Protein AF-F6TEX2-F1 (afdb_monomer_lite)

Organism: Ciona intestinalis (NCBI:txid7719)

Radius of gyration: 32.15 Å; chains: 1; bounding box: 59×30×76 Å

InterPro domains:
  IPR002136 Large ribosomal subunit protein uL4 [PF00573] (21-74)
  IPR023574 Large ribosomal subunit protein uL4 domain superfamily [G3DSA:3.40.1370.10] (1-74)
  IPR023574 Large ribosomal subunit protein uL4 domain superfamily [SSF52166] (7-74)
  IPR045240 Large ribosomal subunit protein uL4, eukaryota/archaea [PTHR19431] (3-74)

Structure (mmCIF, N/CA/C/O backbone):
data_AF-F6TEX2-F1
#
_entry.id   AF-F6TEX2-F1
#
loop_
_atom_site.group_PDB
_atom_site.id
_atom_site.type_symbol
_atom_site.label_atom_id
_atom_site.label_alt_id
_atom_site.label_comp_id
_atom_site.label_asym_id
_atom_site.label_entity_id
_atom_site.label_seq_id
_atom_site.pdbx_PDB_ins_code
_atom_site.Cartn_x
_atom_site.Cartn_y
_atom_site.Cartn_z
_atom_site.occupancy
_atom_site.B_iso_or_equiv
_atom_site.auth_seq_id
_atom_site.auth_comp_id
_atom_site.auth_asym_id
_atom_site.auth_atom_id
_atom_site.pdbx_PDB_model_num
ATOM 1 N N . MET A 1 1 ? -0.906 -6.531 26.939 1.00 48.31 1 MET A N 1
ATOM 2 C CA . MET A 1 1 ? -2.380 -6.542 26.804 1.00 48.31 1 MET A CA 1
ATOM 3 C C . MET A 1 1 ? -2.881 -5.134 27.061 1.00 48.31 1 MET A C 1
ATOM 5 O O . MET A 1 1 ? -2.596 -4.609 28.128 1.00 48.31 1 MET A O 1
ATOM 9 N N . ALA A 1 2 ? -3.543 -4.496 26.092 1.00 54.41 2 ALA A N 1
ATOM 10 C CA . ALA A 1 2 ? -4.176 -3.201 26.332 1.00 54.41 2 ALA A CA 1
ATOM 11 C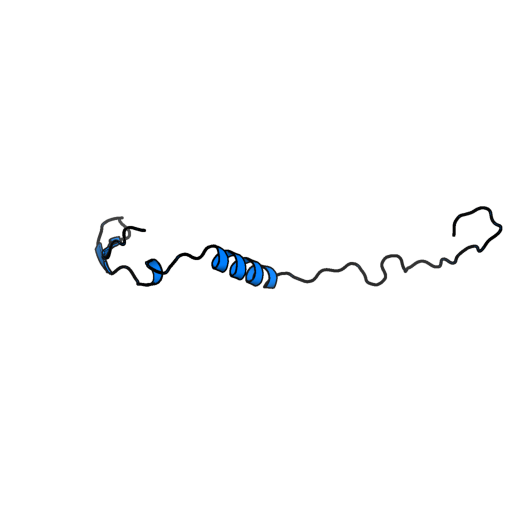 C . ALA A 1 2 ? -5.199 -3.354 27.470 1.00 54.41 2 ALA A C 1
ATOM 13 O O . ALA A 1 2 ? -6.037 -4.255 27.431 1.00 54.41 2 ALA A O 1
ATOM 14 N N . CYS A 1 3 ? -5.092 -2.515 28.500 1.00 53.03 3 CYS A N 1
ATOM 15 C CA . CYS A 1 3 ? -6.036 -2.476 29.610 1.00 53.03 3 CYS A CA 1
ATOM 16 C C . CYS A 1 3 ? -7.379 -1.973 29.069 1.00 53.03 3 CYS A C 1
ATOM 18 O O . CYS A 1 3 ? -7.577 -0.773 28.878 1.00 53.03 3 CYS A O 1
ATOM 20 N N . ALA A 1 4 ? -8.273 -2.896 28.715 1.00 61.09 4 ALA A N 1
ATOM 21 C CA . ALA A 1 4 ? -9.579 -2.543 28.188 1.00 61.09 4 ALA A CA 1
ATOM 22 C C . ALA A 1 4 ? -10.376 -1.850 29.296 1.00 61.09 4 ALA A C 1
ATOM 24 O O . ALA A 1 4 ? -10.810 -2.503 30.240 1.00 61.09 4 ALA A O 1
ATOM 25 N N . ARG A 1 5 ? -10.586 -0.535 29.181 1.00 67.00 5 ARG A N 1
ATOM 26 C CA . ARG A 1 5 ? -11.588 0.168 29.987 1.00 67.00 5 ARG A CA 1
ATOM 27 C C . ARG A 1 5 ? -12.955 -0.232 29.430 1.00 67.00 5 ARG A C 1
ATOM 29 O O . ARG A 1 5 ? -13.263 0.162 28.309 1.00 67.00 5 ARG A O 1
ATOM 36 N N . PRO A 1 6 ? -13.761 -1.043 30.135 1.00 79.25 6 PRO A N 1
ATOM 37 C CA . PRO A 1 6 ? -15.031 -1.523 29.593 1.00 79.25 6 PRO A CA 1
ATOM 38 C C . PRO A 1 6 ? -16.052 -0.389 29.424 1.00 79.25 6 PRO A C 1
ATOM 40 O O . PRO A 1 6 ? -16.940 -0.501 28.584 1.00 79.25 6 PRO A O 1
ATOM 43 N N . LEU A 1 7 ? -15.890 0.703 30.177 1.00 87.00 7 LEU A N 1
ATOM 44 C CA . LEU A 1 7 ? -16.719 1.902 30.148 1.00 87.00 7 LEU A CA 1
ATOM 45 C C . LEU A 1 7 ? -15.850 3.127 29.809 1.00 87.00 7 LEU A C 1
ATOM 47 O O . LEU A 1 7 ? -14.782 3.313 30.400 1.00 87.00 7 LEU A O 1
ATOM 51 N N . VAL A 1 8 ? -16.308 3.950 28.867 1.00 89.19 8 VAL A N 1
ATOM 52 C CA . VAL A 1 8 ? -15.632 5.155 28.363 1.00 89.19 8 VAL A CA 1
ATOM 53 C C . VAL A 1 8 ? -16.502 6.377 28.653 1.00 89.19 8 VAL A C 1
ATOM 55 O O . VAL A 1 8 ? -17.710 6.343 28.427 1.00 89.19 8 VAL A O 1
ATOM 58 N N . SER A 1 9 ? -15.900 7.455 29.156 1.00 91.62 9 SER A N 1
ATOM 59 C CA . SER A 1 9 ? -16.602 8.709 29.452 1.00 91.62 9 SER A CA 1
ATOM 60 C C . SER A 1 9 ? -16.887 9.507 28.178 1.00 91.62 9 SER A C 1
ATOM 62 O O . SER A 1 9 ? -15.995 9.708 27.355 1.00 91.62 9 SER A O 1
ATOM 64 N N . VAL A 1 10 ? -18.115 10.002 28.045 1.00 91.75 10 VAL A N 1
ATOM 65 C CA . VAL A 1 10 ? -18.526 10.946 27.000 1.00 91.75 10 VAL A CA 1
ATOM 66 C C . VAL A 1 10 ? -18.364 12.357 27.549 1.00 91.75 10 VAL A C 1
ATOM 68 O O . VAL A 1 10 ? -18.893 12.668 28.617 1.00 91.75 10 VAL A O 1
ATOM 71 N N . TYR A 1 11 ? -17.640 13.208 26.831 1.00 93.81 11 TYR A N 1
ATOM 72 C CA . TYR A 1 11 ? -17.407 14.596 27.223 1.00 93.81 11 TYR A CA 1
ATOM 73 C C . TYR A 1 11 ? -18.331 15.542 26.452 1.00 93.81 11 TYR A C 1
ATOM 75 O O . TYR A 1 11 ? -18.569 15.354 25.263 1.00 93.81 11 TYR A O 1
ATOM 83 N N . SER A 1 12 ? -18.852 16.553 27.147 1.00 90.69 12 SER A N 1
ATOM 84 C CA . SER A 1 12 ? -19.546 17.695 26.541 1.00 90.69 12 SER A CA 1
ATOM 85 C C . SER A 1 12 ? -18.545 18.673 25.914 1.00 90.69 12 SER A C 1
ATOM 87 O O . SER A 1 12 ? -17.357 18.639 26.233 1.00 90.69 12 SER A O 1
ATOM 89 N N . GLU A 1 13 ? -19.021 19.598 25.079 1.00 92.12 13 GLU A N 1
ATOM 90 C CA . GLU A 1 13 ? -18.195 20.635 24.428 1.00 92.12 13 GLU A CA 1
ATOM 91 C C . GLU A 1 13 ? -17.383 21.485 25.420 1.00 92.12 13 GLU A C 1
ATOM 93 O O . GLU A 1 13 ? -16.306 21.975 25.098 1.00 92.12 13 GLU A O 1
ATOM 98 N N . LYS A 1 14 ? -17.870 21.617 26.660 1.00 92.94 14 LYS A N 1
ATOM 99 C CA . LYS A 1 14 ? -17.196 22.340 27.749 1.00 92.94 14 LYS A CA 1
ATOM 100 C C . LYS A 1 14 ? -16.114 21.508 28.453 1.00 92.94 14 LYS A C 1
ATOM 102 O O . LYS A 1 14 ? -15.602 21.925 29.487 1.00 92.94 14 LYS A O 1
ATOM 107 N N . GLY A 1 15 ? -15.809 20.310 27.951 1.00 88.50 15 GLY A N 1
ATOM 108 C CA . GLY A 1 15 ? -14.827 19.393 28.535 1.00 88.50 15 GLY A CA 1
ATOM 109 C C . GLY A 1 15 ? -15.298 18.689 29.811 1.00 88.50 15 GLY A C 1
ATOM 110 O O . GLY A 1 15 ? -14.507 18.022 30.473 1.00 88.50 15 GLY A O 1
ATOM 111 N N . VAL A 1 16 ? -16.582 18.802 30.166 1.00 91.69 16 VAL A N 1
ATOM 112 C CA . VAL A 1 16 ? -17.162 18.155 31.354 1.00 91.69 16 VAL A CA 1
ATOM 113 C C . VAL A 1 16 ? -17.736 16.796 30.965 1.00 91.69 16 VAL A C 1
ATOM 115 O O . VAL A 1 16 ? -18.432 16.689 29.952 1.00 91.69 16 VAL A O 1
ATOM 118 N N . ALA A 1 17 ? -17.460 15.763 31.765 1.00 87.44 17 ALA A N 1
ATOM 119 C CA . ALA A 1 17 ? -18.016 14.429 31.562 1.00 87.44 17 ALA A CA 1
ATOM 120 C C . ALA A 1 17 ? -19.548 14.473 31.684 1.00 87.44 17 ALA A C 1
ATOM 122 O O . ALA A 1 17 ? -20.087 14.868 32.713 1.00 87.44 17 ALA A O 1
ATOM 123 N N . SER A 1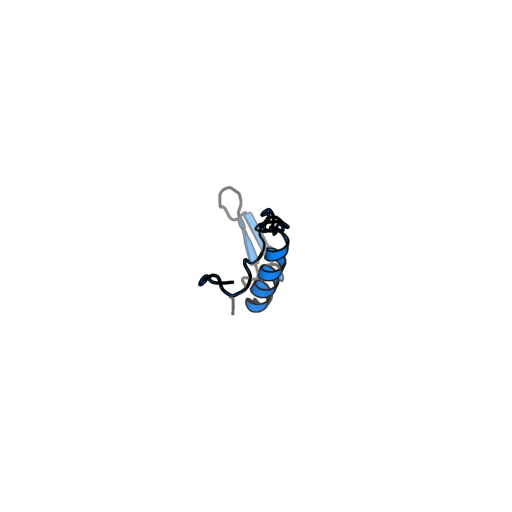 18 ? -20.235 14.081 30.614 1.00 87.44 18 SER A N 1
ATOM 124 C CA . SER A 1 18 ? -21.688 14.195 30.462 1.00 87.44 18 SER A CA 1
ATOM 125 C C . SER A 1 18 ? -22.393 12.837 30.403 1.00 87.44 18 SER A C 1
ATOM 127 O O . SER A 1 18 ? -23.619 12.788 30.415 1.00 87.44 18 SER A O 1
ATOM 129 N N . GLY A 1 19 ? -21.647 11.735 30.317 1.00 88.56 19 GLY A N 1
ATOM 130 C CA . GLY A 1 19 ? -22.205 10.387 30.248 1.00 88.56 19 GLY A CA 1
ATOM 131 C C . GLY A 1 19 ? -21.126 9.316 30.137 1.00 88.56 19 GLY A C 1
ATOM 132 O O . GLY A 1 19 ? -19.931 9.616 30.168 1.00 88.56 19 GLY A O 1
ATOM 133 N N . SER A 1 20 ? -21.539 8.057 29.993 1.00 90.38 20 SER A N 1
ATOM 134 C CA . SER A 1 20 ? -20.621 6.935 29.785 1.00 90.38 20 SER A CA 1
ATOM 135 C C . SER A 1 20 ? -21.206 5.909 28.819 1.00 90.38 20 SER A C 1
ATOM 137 O O . SER A 1 20 ? -22.415 5.686 28.813 1.00 90.38 20 SER A O 1
ATOM 139 N N . ILE A 1 21 ? -20.353 5.317 27.985 1.00 91.06 21 ILE A N 1
ATOM 140 C CA . ILE A 1 21 ? -20.717 4.328 26.964 1.00 91.06 21 ILE A CA 1
ATOM 141 C C . ILE A 1 21 ? -19.776 3.126 27.085 1.00 91.06 21 ILE A C 1
ATOM 143 O O . ILE A 1 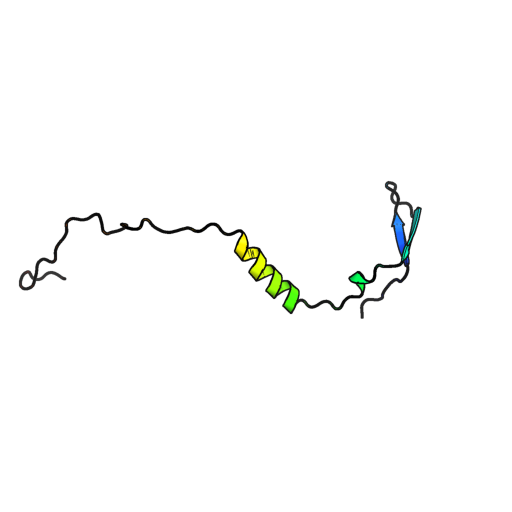21 ? -18.602 3.266 27.430 1.00 91.06 21 ILE A O 1
ATOM 147 N N . THR A 1 22 ? -20.278 1.926 26.802 1.00 90.25 22 THR A N 1
ATOM 148 C CA . THR A 1 22 ? -19.461 0.708 26.757 1.00 90.25 22 THR A CA 1
ATOM 149 C C . THR A 1 22 ? -18.461 0.754 25.603 1.00 90.25 22 THR A C 1
ATOM 151 O O . THR A 1 22 ? -18.846 1.084 24.482 1.00 90.25 22 THR A O 1
ATOM 154 N N . LEU A 1 23 ? -17.204 0.364 25.836 1.00 88.69 23 LEU A N 1
ATOM 155 C CA . LEU A 1 23 ? -16.174 0.334 24.793 1.00 88.69 23 LEU A CA 1
ATOM 156 C C . LEU A 1 23 ? -16.591 -0.604 23.641 1.00 88.69 23 LEU A C 1
ATOM 158 O O . LEU A 1 23 ? -16.738 -1.809 23.876 1.00 88.69 23 LEU A O 1
ATOM 162 N N . PRO A 1 24 ? -16.738 -0.096 22.401 1.00 90.06 24 PRO A N 1
ATOM 163 C CA . PRO A 1 24 ? -17.099 -0.926 21.258 1.00 90.06 24 PRO A CA 1
ATOM 164 C C . PRO A 1 24 ? -16.102 -2.063 21.007 1.00 90.06 24 PRO A C 1
ATOM 166 O O . PRO A 1 24 ? -14.893 -1.909 21.193 1.00 90.06 24 PRO A O 1
ATOM 169 N N . ALA A 1 25 ? -16.605 -3.202 20.526 1.00 88.88 25 ALA A N 1
ATOM 170 C CA . ALA A 1 25 ? -15.810 -4.419 20.346 1.00 88.88 25 ALA A CA 1
ATOM 171 C C . ALA A 1 25 ? -14.606 -4.246 19.397 1.00 88.88 25 ALA A C 1
ATOM 173 O O . ALA A 1 25 ? -13.584 -4.900 19.596 1.00 88.88 25 ALA A O 1
ATOM 174 N N . VAL A 1 26 ? -14.682 -3.332 18.418 1.00 90.44 26 VAL A N 1
ATOM 175 C CA . VAL A 1 26 ? -13.593 -3.061 17.459 1.00 90.44 26 VAL A CA 1
ATOM 176 C C . VAL A 1 26 ? -12.288 -2.638 18.142 1.00 90.44 26 VAL A C 1
ATOM 178 O O . VAL A 1 26 ? -11.213 -3.013 17.689 1.00 90.44 26 VAL A O 1
ATOM 181 N N . PHE A 1 27 ? -12.355 -1.952 19.287 1.00 88.69 27 PHE A N 1
ATOM 182 C CA . PHE A 1 27 ? -11.165 -1.531 20.038 1.00 88.69 27 PHE A CA 1
ATOM 183 C C . PHE A 1 27 ? -10.469 -2.677 20.785 1.00 88.69 27 PHE A C 1
ATOM 185 O O . PHE A 1 27 ? -9.370 -2.494 21.305 1.00 88.69 27 PHE A O 1
ATOM 192 N N . LYS A 1 28 ? -11.096 -3.857 20.853 1.00 86.56 28 LYS A N 1
ATOM 193 C CA . LYS A 1 28 ? -10.504 -5.085 21.405 1.00 86.56 28 LYS A CA 1
ATOM 194 C C . LYS A 1 28 ? -9.986 -6.029 20.317 1.00 86.56 28 LYS A C 1
ATOM 196 O O . LYS A 1 28 ? -9.421 -7.068 20.651 1.00 86.56 28 LYS A O 1
ATOM 201 N N . ALA A 1 29 ? -10.202 -5.707 19.041 1.00 89.44 29 ALA A N 1
ATOM 202 C CA . ALA A 1 29 ? -9.737 -6.533 17.937 1.00 89.44 29 ALA A CA 1
ATOM 203 C C . ALA A 1 29 ? -8.197 -6.648 17.947 1.00 89.44 29 ALA A C 1
ATOM 205 O O . ALA A 1 29 ? -7.509 -5.703 18.348 1.00 89.44 29 ALA A O 1
ATOM 206 N N . PRO A 1 30 ? -7.630 -7.789 17.517 1.00 91.00 30 PRO A N 1
ATOM 207 C CA . PRO A 1 30 ? -6.186 -7.957 17.455 1.00 91.00 30 PRO A CA 1
ATOM 208 C C . PRO A 1 30 ? -5.575 -6.983 16.445 1.00 91.00 30 PRO A C 1
ATOM 210 O O . PRO A 1 30 ? -6.007 -6.897 15.295 1.00 91.00 30 PRO A O 1
ATOM 213 N N . ILE A 1 31 ? -4.533 -6.272 16.869 1.00 92.88 31 ILE A N 1
ATOM 214 C CA . ILE A 1 31 ? -3.810 -5.345 16.000 1.00 92.88 31 ILE A CA 1
ATOM 215 C C . ILE A 1 31 ? -2.798 -6.145 15.180 1.00 92.88 31 ILE A C 1
ATOM 217 O O . ILE A 1 31 ? -1.836 -6.687 15.722 1.00 92.88 31 ILE A O 1
ATOM 221 N N . ARG A 1 32 ? -3.027 -6.207 13.865 1.00 96.00 32 ARG A N 1
ATOM 222 C CA . ARG A 1 32 ? -2.163 -6.877 12.884 1.00 96.00 32 ARG A CA 1
ATOM 223 C C . ARG A 1 32 ? -1.466 -5.854 11.978 1.00 96.00 32 ARG A C 1
ATOM 225 O O . ARG A 1 32 ? -2.030 -5.485 10.945 1.00 96.00 32 ARG A O 1
ATOM 232 N N . PRO A 1 33 ? -0.272 -5.353 12.356 1.00 96.06 33 PRO A N 1
ATOM 233 C CA . PRO A 1 33 ? 0.419 -4.317 11.585 1.00 96.06 33 PRO A CA 1
ATOM 234 C C . PRO A 1 33 ? 0.859 -4.808 10.198 1.00 96.06 33 PRO A C 1
ATOM 236 O O . PRO A 1 33 ? 0.922 -4.019 9.259 1.00 96.06 33 PRO A O 1
ATOM 239 N N . ASP A 1 34 ? 1.095 -6.112 10.050 1.00 97.19 34 ASP A N 1
ATOM 240 C CA . ASP A 1 34 ? 1.381 -6.788 8.785 1.00 97.19 34 ASP A CA 1
ATOM 241 C C . ASP A 1 34 ? 0.224 -6.647 7.783 1.00 97.19 34 ASP A C 1
ATOM 243 O O . ASP A 1 34 ? 0.441 -6.222 6.647 1.00 97.19 34 ASP A O 1
ATOM 247 N N . ILE A 1 35 ? -1.013 -6.923 8.218 1.00 97.06 35 ILE A N 1
ATOM 248 C CA . ILE A 1 35 ? -2.210 -6.767 7.377 1.00 97.06 35 ILE A CA 1
ATOM 249 C C . ILE A 1 35 ? -2.446 -5.300 7.047 1.00 97.06 35 ILE A C 1
ATOM 251 O O . ILE A 1 35 ? -2.716 -4.978 5.891 1.00 97.06 35 ILE A O 1
ATOM 255 N N . VAL A 1 36 ? -2.348 -4.415 8.044 1.00 97.56 36 VAL A N 1
ATOM 256 C CA . VAL A 1 36 ? -2.561 -2.977 7.835 1.00 97.56 36 VAL A CA 1
ATOM 257 C C . VAL A 1 36 ? -1.601 -2.459 6.770 1.00 97.56 36 VAL A C 1
ATOM 259 O O . VAL A 1 36 ? -2.044 -1.812 5.823 1.00 97.56 36 VAL A O 1
ATOM 262 N N . ASN A 1 37 ? -0.314 -2.803 6.869 1.00 98.06 37 ASN A N 1
ATOM 263 C CA . ASN A 1 37 ? 0.676 -2.388 5.885 1.00 98.06 37 ASN A CA 1
ATOM 264 C C . ASN A 1 37 ? 0.396 -2.997 4.502 1.00 98.06 37 ASN A C 1
ATOM 266 O O . ASN A 1 37 ? 0.358 -2.270 3.512 1.00 98.06 37 ASN A O 1
ATOM 270 N N . PHE A 1 38 ? 0.126 -4.305 4.427 1.00 98.38 38 PHE A N 1
ATOM 271 C CA . PHE A 1 38 ? -0.157 -4.994 3.163 1.00 98.38 38 PHE A CA 1
ATOM 272 C C . PHE A 1 38 ? -1.353 -4.387 2.415 1.00 98.38 38 PHE A C 1
ATOM 274 O O . PHE A 1 38 ? -1.262 -4.069 1.225 1.00 98.38 38 PHE A O 1
ATOM 281 N N . VAL A 1 39 ? -2.473 -4.194 3.114 1.00 98.25 39 VAL A N 1
ATOM 282 C CA . VAL A 1 39 ? -3.697 -3.630 2.534 1.00 98.25 39 VAL A CA 1
ATOM 283 C C . VAL A 1 39 ? -3.482 -2.167 2.151 1.00 98.25 39 VAL A C 1
ATOM 285 O O . VAL A 1 39 ? -3.802 -1.781 1.026 1.00 98.25 39 VAL A O 1
ATOM 288 N N . HIS A 1 40 ? -2.882 -1.367 3.038 1.00 98.12 40 HIS A N 1
ATOM 289 C CA . HIS A 1 40 ? -2.615 0.046 2.776 1.00 98.12 40 HIS A CA 1
ATOM 290 C C . HIS A 1 40 ? -1.723 0.241 1.546 1.00 98.12 40 HIS A C 1
ATOM 292 O O . HIS A 1 40 ? -2.058 1.037 0.670 1.00 98.12 40 HIS A O 1
ATOM 298 N N . THR A 1 41 ? -0.623 -0.509 1.428 1.00 98.19 41 THR A N 1
ATOM 299 C CA . THR A 1 41 ? 0.280 -0.413 0.273 1.00 98.19 41 THR A CA 1
ATOM 300 C C . THR A 1 41 ? -0.443 -0.700 -1.042 1.00 98.19 41 THR A C 1
ATOM 302 O O . THR A 1 41 ? -0.207 -0.006 -2.031 1.00 98.19 41 THR A O 1
ATOM 305 N N . ASN A 1 42 ? -1.315 -1.708 -1.080 1.00 98.25 42 ASN A N 1
ATOM 306 C CA . ASN A 1 42 ? -2.015 -2.077 -2.309 1.00 98.25 42 ASN A CA 1
ATOM 307 C C . ASN A 1 42 ? -3.127 -1.085 -2.662 1.00 98.25 42 ASN A C 1
ATOM 309 O O . ASN A 1 42 ? -3.197 -0.651 -3.807 1.00 98.25 42 ASN A O 1
ATOM 313 N N . ILE A 1 43 ? -3.927 -0.647 -1.687 1.00 98.19 43 ILE A N 1
ATOM 314 C CA . ILE A 1 43 ? -4.965 0.370 -1.917 1.00 98.19 43 ILE A CA 1
ATOM 315 C C . ILE A 1 43 ? -4.337 1.705 -2.332 1.00 98.19 43 ILE A C 1
ATOM 317 O O . ILE A 1 43 ? -4.814 2.353 -3.264 1.00 98.19 43 ILE A O 1
ATOM 321 N N . SER A 1 44 ? -3.226 2.093 -1.703 1.00 97.69 44 SER A N 1
ATOM 322 C CA . SER A 1 44 ? -2.507 3.324 -2.037 1.00 97.69 44 SER A CA 1
ATOM 323 C C . SER A 1 44 ? -2.006 3.327 -3.485 1.00 97.69 44 SER A C 1
ATOM 325 O O . SER A 1 44 ? -1.991 4.360 -4.135 1.00 97.69 44 SER A O 1
ATOM 327 N N . LYS A 1 45 ? -1.688 2.178 -4.085 1.00 97.69 45 LYS A N 1
ATOM 328 C CA . LYS A 1 45 ? -1.264 2.144 -5.495 1.00 97.69 45 LYS A CA 1
ATOM 329 C C . LYS A 1 45 ? -2.387 2.450 -6.492 1.00 97.69 45 LYS A C 1
ATOM 331 O O . LYS A 1 45 ? -2.058 2.794 -7.629 1.00 97.69 45 LYS A O 1
ATOM 336 N N . ASN A 1 46 ? -3.655 2.335 -6.095 1.00 97.75 46 ASN A N 1
ATOM 337 C CA . ASN A 1 46 ? -4.803 2.391 -7.006 1.00 97.75 46 ASN A CA 1
ATOM 338 C C . ASN A 1 46 ? -5.151 3.808 -7.485 1.00 97.75 46 ASN A C 1
ATOM 340 O O . ASN A 1 46 ? -5.792 3.945 -8.519 1.00 97.75 46 ASN A O 1
ATOM 344 N N . HIS A 1 47 ? -4.725 4.858 -6.774 1.00 97.06 47 HIS A N 1
ATOM 345 C CA . HIS A 1 47 ? -4.982 6.248 -7.184 1.00 97.06 47 HIS A CA 1
ATOM 346 C C . HIS A 1 47 ? -3.929 6.803 -8.159 1.00 97.06 47 HIS A C 1
ATOM 348 O O . HIS A 1 47 ? -3.997 7.969 -8.547 1.00 97.06 47 HIS A O 1
ATOM 354 N N . ARG A 1 48 ? -2.925 6.000 -8.538 1.00 97.75 48 ARG A N 1
ATOM 355 C CA . ARG A 1 48 ? -1.850 6.439 -9.434 1.00 97.75 48 A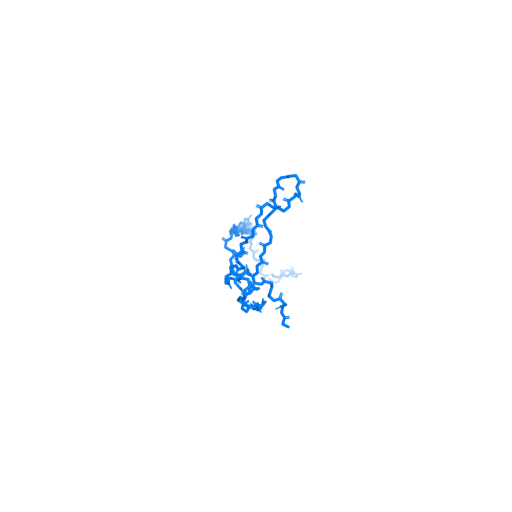RG A CA 1
ATOM 356 C C . ARG A 1 48 ? -2.375 6.610 -10.856 1.00 97.75 48 ARG A C 1
ATOM 358 O O . ARG A 1 48 ? -3.043 5.729 -11.387 1.00 97.75 48 ARG A O 1
ATOM 365 N N . GLN A 1 49 ? -2.004 7.717 -11.489 1.00 98.00 49 GLN A N 1
ATOM 366 C CA . GLN A 1 49 ? -2.248 7.943 -12.910 1.00 98.00 49 GLN A CA 1
ATOM 367 C C . GLN A 1 49 ? -1.078 7.393 -13.729 1.00 98.00 49 GLN A C 1
ATOM 369 O O . GLN A 1 49 ? 0.084 7.548 -13.347 1.00 98.00 49 GLN A O 1
ATOM 374 N N . ALA A 1 50 ? -1.386 6.718 -14.838 1.00 96.81 50 ALA A N 1
ATOM 375 C CA . ALA A 1 50 ? -0.365 6.196 -15.736 1.00 96.81 50 ALA A CA 1
ATOM 376 C C . ALA A 1 50 ? 0.392 7.350 -16.404 1.00 96.81 50 ALA A C 1
ATOM 378 O O . ALA A 1 50 ? -0.208 8.321 -16.860 1.00 96.81 50 ALA A O 1
ATOM 379 N N . TYR A 1 51 ? 1.711 7.219 -16.487 1.00 97.19 51 TYR A N 1
ATOM 380 C CA . TYR A 1 51 ? 2.584 8.143 -17.196 1.00 97.19 51 TYR A CA 1
ATOM 381 C C . TYR A 1 51 ? 3.545 7.335 -18.067 1.00 97.19 51 TYR A C 1
ATOM 383 O O . TYR A 1 51 ? 3.968 6.240 -17.694 1.00 97.19 51 TYR A O 1
ATOM 391 N N . ALA A 1 52 ? 3.873 7.865 -19.239 1.00 97.50 52 ALA A N 1
ATOM 392 C CA . ALA A 1 52 ? 4.798 7.247 -20.177 1.00 97.50 52 ALA A CA 1
ATOM 393 C C . ALA A 1 52 ? 5.535 8.329 -20.970 1.00 97.50 52 ALA A C 1
ATOM 395 O O . ALA A 1 52 ? 5.052 9.456 -21.103 1.00 97.50 52 ALA A O 1
ATOM 396 N N . VAL A 1 53 ? 6.705 7.978 -21.504 1.00 96.88 53 VAL A N 1
ATOM 397 C CA . VAL A 1 53 ? 7.392 8.804 -22.503 1.00 96.88 53 VAL A CA 1
ATOM 398 C C . VAL A 1 53 ? 6.635 8.756 -23.834 1.00 96.88 53 VAL A C 1
ATOM 400 O O . VAL A 1 53 ? 5.821 7.861 -24.070 1.00 96.88 53 VAL A O 1
ATOM 403 N N . LYS A 1 54 ? 6.897 9.718 -24.723 1.00 95.44 54 LYS A N 1
ATOM 404 C CA . LYS A 1 54 ? 6.309 9.727 -26.070 1.00 95.44 54 LYS A CA 1
ATOM 405 C C . LYS A 1 54 ? 6.704 8.443 -26.810 1.00 95.44 54 LYS A C 1
ATOM 407 O O . LYS A 1 54 ? 7.881 8.104 -26.833 1.00 95.44 54 LYS A O 1
ATOM 412 N N . SER A 1 55 ? 5.743 7.780 -27.452 1.00 96.50 55 SER A N 1
ATOM 413 C CA . SER A 1 55 ? 5.960 6.503 -28.154 1.00 96.50 55 SER A CA 1
ATOM 414 C C . SER A 1 55 ? 7.070 6.554 -29.204 1.00 96.50 55 SER A C 1
ATOM 416 O O . SER A 1 55 ? 7.802 5.592 -29.350 1.00 96.50 55 SER A O 1
ATOM 418 N N . ILE A 1 56 ? 7.214 7.690 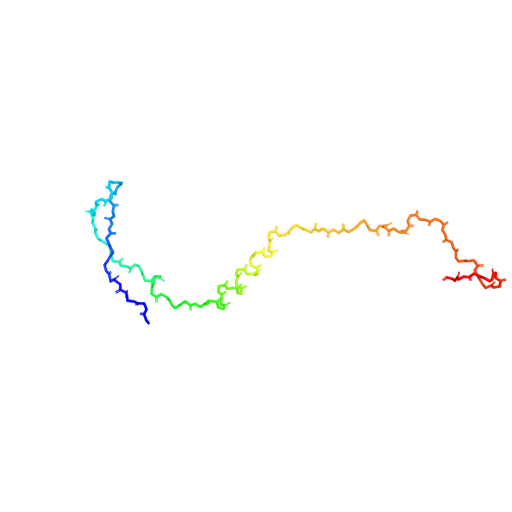-29.885 1.00 95.44 56 ILE A N 1
ATOM 419 C CA . ILE A 1 56 ? 8.208 7.927 -30.945 1.00 95.44 56 ILE A CA 1
ATOM 420 C C . ILE A 1 56 ? 9.422 8.738 -30.459 1.00 95.44 56 ILE A C 1
ATOM 422 O O . ILE A 1 56 ? 10.073 9.434 -31.241 1.00 95.44 56 ILE A O 1
ATOM 426 N N . ALA A 1 57 ? 9.695 8.757 -29.151 1.00 95.25 57 ALA A N 1
ATOM 427 C CA . ALA A 1 57 ? 10.864 9.450 -28.613 1.00 95.25 57 ALA A CA 1
ATOM 428 C C . ALA A 1 57 ? 12.158 8.802 -29.139 1.00 95.25 57 ALA A C 1
ATOM 430 O O . ALA A 1 57 ? 12.383 7.616 -28.940 1.00 95.25 57 ALA A O 1
ATOM 431 N N . GLY A 1 58 ? 13.010 9.587 -29.806 1.00 95.19 58 GLY A N 1
ATOM 432 C CA . GLY A 1 58 ? 14.259 9.102 -30.413 1.00 95.19 58 GLY A CA 1
ATOM 433 C C . GLY A 1 58 ? 14.120 8.546 -31.838 1.00 95.19 58 GLY A C 1
ATOM 434 O O . GLY A 1 58 ? 15.126 8.415 -32.523 1.00 95.19 58 GLY A O 1
ATOM 435 N N . GLU A 1 59 ? 12.897 8.304 -32.320 1.00 94.88 59 GLU A N 1
ATOM 436 C CA . GLU A 1 59 ? 12.633 7.751 -33.663 1.00 94.88 59 GLU A CA 1
ATOM 437 C C . GLU A 1 59 ? 12.397 8.830 -34.731 1.00 94.88 59 GLU A C 1
ATOM 439 O O . GLU A 1 59 ? 12.393 8.549 -35.925 1.00 94.88 59 GLU A O 1
ATOM 444 N N . GLN A 1 60 ? 12.212 10.089 -34.324 1.00 92.44 60 GLN A N 1
ATOM 445 C CA . GLN A 1 60 ? 11.966 11.223 -35.226 1.00 92.44 60 GLN A CA 1
ATOM 446 C C . GLN A 1 60 ? 13.257 11.718 -35.907 1.00 92.44 60 GLN A C 1
ATOM 448 O O . GLN A 1 60 ? 13.518 12.919 -35.961 1.00 92.44 60 GLN A O 1
ATOM 453 N N . THR A 1 61 ? 14.084 10.794 -36.396 1.00 94.50 61 THR A N 1
ATOM 454 C CA . THR A 1 61 ? 15.337 11.076 -37.097 1.00 94.50 61 THR A CA 1
ATOM 455 C C . THR A 1 61 ? 15.392 10.298 -38.407 1.00 94.50 61 THR A C 1
ATOM 457 O O . THR A 1 61 ? 15.040 9.123 -38.465 1.00 94.50 61 THR A O 1
ATOM 460 N N . SER A 1 62 ? 15.819 10.958 -39.483 1.00 91.44 62 SER A N 1
ATOM 461 C CA . SER A 1 62 ? 16.153 10.295 -40.747 1.00 91.44 62 SER A CA 1
ATOM 462 C C . SER A 1 62 ? 17.640 9.960 -40.720 1.00 91.44 62 SER A C 1
ATOM 464 O O . SER A 1 62 ? 18.468 10.757 -41.156 1.00 91.44 62 SER A O 1
ATOM 466 N N . ALA A 1 63 ? 17.975 8.814 -40.130 1.00 92.75 63 ALA A N 1
ATOM 467 C CA . ALA A 1 63 ? 19.347 8.350 -39.978 1.00 92.75 63 ALA A CA 1
ATOM 468 C C . ALA A 1 63 ? 19.461 6.876 -40.374 1.00 92.75 63 ALA A C 1
ATOM 470 O O . ALA A 1 63 ? 18.621 6.054 -40.015 1.00 92.75 63 ALA A O 1
ATOM 471 N N . GLU A 1 64 ? 20.536 6.553 -41.084 1.00 90.31 64 GLU A N 1
ATOM 472 C CA . GLU A 1 64 ? 20.919 5.190 -41.432 1.00 90.31 64 GLU A CA 1
ATOM 473 C C . GLU A 1 64 ? 22.391 4.955 -41.081 1.00 90.31 64 GLU A C 1
ATOM 475 O O . GLU A 1 64 ? 23.188 5.894 -40.978 1.00 90.31 64 GLU A O 1
ATOM 480 N N . SER A 1 65 ? 22.761 3.692 -40.875 1.00 92.00 65 SER A N 1
ATOM 481 C CA . SER A 1 65 ? 24.150 3.330 -40.600 1.00 92.00 65 SER A CA 1
ATOM 482 C C . SER A 1 65 ? 25.028 3.606 -41.821 1.00 92.00 65 SER A C 1
ATOM 484 O O . SER A 1 65 ? 24.666 3.290 -42.949 1.00 92.00 65 SER A O 1
ATOM 486 N N . TRP A 1 66 ? 26.233 4.126 -41.595 1.00 89.69 66 TRP A N 1
ATOM 487 C CA . TRP A 1 66 ? 27.180 4.455 -42.667 1.00 89.69 66 TRP A CA 1
ATOM 488 C C . TRP A 1 66 ? 27.870 3.234 -43.303 1.00 89.69 66 TRP A C 1
ATOM 490 O O . TRP A 1 66 ? 28.635 3.385 -44.263 1.00 89.69 66 TRP A O 1
ATOM 500 N N . GLY A 1 67 ? 27.627 2.032 -42.770 1.00 89.06 67 GLY A N 1
ATOM 501 C CA . GLY A 1 67 ? 28.290 0.800 -43.188 1.00 89.06 67 GLY A CA 1
ATOM 502 C C . GLY A 1 67 ? 29.742 0.700 -42.701 1.00 89.06 67 GLY A C 1
ATOM 503 O O . GLY A 1 67 ? 30.240 1.515 -41.927 1.00 89.06 67 GLY A O 1
ATOM 504 N N . THR A 1 68 ? 30.446 -0.347 -43.125 1.00 90.88 68 THR A N 1
ATOM 505 C CA . THR A 1 68 ? 31.880 -0.523 -42.832 1.00 90.88 68 THR A CA 1
ATOM 506 C C . THR A 1 68 ? 32.776 0.307 -43.739 1.00 90.88 68 THR A C 1
ATOM 508 O O . THR A 1 68 ? 32.375 0.690 -44.830 1.00 90.88 68 THR A O 1
ATOM 511 N N . GLY A 1 69 ? 34.038 0.496 -43.334 1.00 91.06 69 GLY A N 1
ATOM 512 C CA . GLY A 1 69 ? 35.084 1.051 -44.205 1.00 91.06 69 GLY A CA 1
ATOM 513 C C . GLY A 1 69 ? 35.267 2.567 -44.120 1.00 91.06 69 GLY A C 1
ATOM 514 O O . GLY A 1 69 ? 36.052 3.118 -44.880 1.00 91.06 69 GLY A O 1
ATOM 515 N N . ARG A 1 70 ? 34.585 3.242 -43.183 1.00 89.62 70 ARG A N 1
ATOM 516 C CA . ARG A 1 70 ? 34.683 4.701 -42.972 1.00 89.62 70 ARG A CA 1
ATOM 517 C C . ARG A 1 70 ? 35.370 5.119 -41.663 1.00 89.62 70 ARG A C 1
ATOM 519 O O . ARG A 1 70 ? 35.311 6.285 -41.304 1.00 89.62 70 ARG A O 1
ATOM 526 N N . ALA A 1 71 ? 36.003 4.175 -40.957 1.00 88.19 71 ALA A N 1
ATOM 527 C CA . ALA A 1 71 ? 36.696 4.396 -39.677 1.00 88.19 71 ALA A CA 1
ATOM 528 C C . ALA A 1 71 ? 35.852 5.117 -38.597 1.00 88.19 71 ALA A C 1
ATOM 530 O O . ALA A 1 71 ? 36.383 5.848 -37.767 1.00 88.19 71 ALA A O 1
ATOM 531 N N . VAL A 1 72 ? 34.535 4.883 -38.596 1.00 85.00 72 VAL A N 1
ATOM 532 C CA . VAL A 1 72 ? 33.577 5.391 -37.600 1.00 85.00 72 VAL A CA 1
ATOM 533 C C . VAL A 1 72 ? 32.751 4.243 -37.015 1.00 85.00 72 VAL A C 1
ATOM 535 O O . VAL A 1 72 ? 32.634 3.182 -37.636 1.00 85.00 72 VAL A O 1
ATOM 538 N N . ALA A 1 73 ? 32.214 4.444 -35.808 1.00 83.75 73 ALA A N 1
ATOM 539 C CA . ALA A 1 73 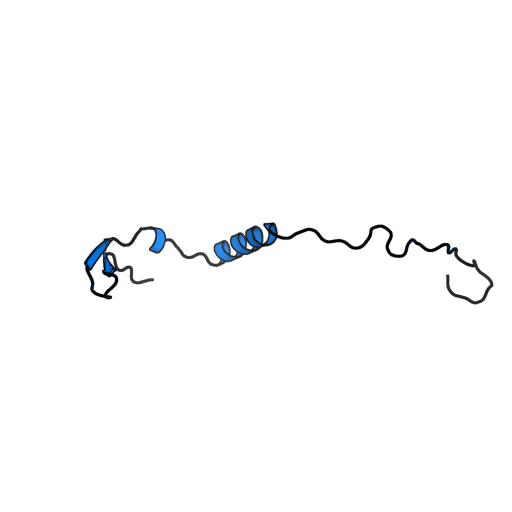? 31.355 3.471 -35.131 1.00 83.75 73 ALA A CA 1
ATOM 540 C C . ALA A 1 73 ? 30.025 3.259 -35.883 1.00 83.75 73 ALA A C 1
ATOM 542 O O . ALA A 1 73 ? 29.580 4.147 -36.613 1.00 83.75 73 ALA A O 1
ATOM 543 N N . ARG A 1 74 ? 29.419 2.074 -35.706 1.00 70.38 74 ARG A N 1
ATOM 544 C CA . ARG A 1 74 ? 28.096 1.724 -36.248 1.00 70.38 74 ARG A CA 1
ATOM 545 C C . ARG A 1 74 ? 27.000 1.944 -35.224 1.00 70.38 74 ARG A C 1
ATOM 547 O O . ARG A 1 74 ? 27.272 1.660 -34.036 1.00 70.38 74 ARG A O 1
#

Foldseek 3Di:
DPPQPQKDFDADPVRHGDDIDGDDCVVVDDDDVVVVVVVCVVVVVVPDDDDDDDPCVPVPDPDDDPDPDPPDDD

Secondary structure (DSSP, 8-state):
-----SEEEEEPTTS-EEEEEEPPGGGGS---HHHHHHHHHHHHHTTPPP----TTTTT--------SSSSS--

pLDDT: mean 90.05, std 10.32, range [48.31, 98.38]

Sequence (74 aa):
MACARPLVSVYSEKGVASGSITLPAVFKAPIRPDIVNFVHTNISKNHRQAYAVKSIAGEQTSAESWGTGRAVAR